Protein AF-A0A3M1YJU6-F1 (afdb_monomer_lite)

Secondary structure (DSSP, 8-state):
-HHHHHHHHHHHHHHHHHHS--SHHHHHHTT------S-GGGGS-SSHHHHHTTS--TTSPP-TTHHHH-GGGGGG--S---

Structure (mmCIF, N/CA/C/O backbone):
data_AF-A0A3M1YJU6-F1
#
_entry.id   AF-A0A3M1YJU6-F1
#
loop_
_atom_site.group_PDB
_atom_site.id
_atom_site.type_symbol
_atom_site.label_atom_id
_atom_site.label_alt_id
_atom_site.label_comp_id
_atom_site.label_asym_id
_atom_site.label_entity_id
_atom_site.label_seq_id
_atom_site.pdbx_PDB_ins_code
_atom_site.Cartn_x
_atom_site.Cartn_y
_atom_site.Cartn_z
_atom_site.occupancy
_atom_site.B_iso_or_equiv
_atom_site.auth_seq_id
_atom_site.auth_comp_id
_atom_site.auth_asym_id
_atom_site.auth_atom_id
_atom_site.pdbx_PDB_model_num
ATOM 1 N N . MET A 1 1 ? 32.883 -6.341 -62.086 1.00 61.75 1 MET A N 1
ATOM 2 C CA . MET A 1 1 ? 31.438 -6.444 -61.768 1.00 61.75 1 MET A CA 1
ATOM 3 C C . MET A 1 1 ? 31.156 -7.302 -60.531 1.00 61.75 1 MET A C 1
ATOM 5 O O . MET A 1 1 ? 30.578 -6.777 -59.594 1.00 61.75 1 MET A O 1
ATOM 9 N N . LYS A 1 2 ? 31.634 -8.556 -60.443 1.00 65.06 2 LYS A N 1
ATOM 10 C CA . LYS A 1 2 ? 31.386 -9.454 -59.285 1.00 65.06 2 LYS A CA 1
ATOM 11 C C . LYS A 1 2 ? 31.794 -8.880 -57.910 1.00 65.06 2 LYS A C 1
ATOM 13 O O . LYS A 1 2 ? 31.080 -9.060 -56.936 1.00 65.06 2 LYS A O 1
ATOM 18 N N . LYS A 1 3 ? 32.905 -8.135 -57.844 1.00 68.75 3 LYS A N 1
ATOM 19 C CA . LYS A 1 3 ? 33.411 -7.513 -56.601 1.00 68.75 3 LYS A CA 1
ATOM 20 C C . LYS A 1 3 ? 32.544 -6.348 -56.092 1.00 68.75 3 LYS A C 1
ATOM 22 O O . LYS A 1 3 ? 32.464 -6.136 -54.892 1.00 68.75 3 LYS A O 1
ATOM 27 N N . ILE A 1 4 ? 31.882 -5.627 -57.002 1.00 83.44 4 ILE A N 1
ATOM 28 C CA . ILE A 1 4 ? 31.010 -4.487 -56.669 1.00 83.44 4 ILE A CA 1
ATOM 29 C C . ILE A 1 4 ? 29.676 -5.001 -56.115 1.00 83.44 4 ILE A C 1
ATOM 31 O O . ILE A 1 4 ? 29.202 -4.501 -55.104 1.00 83.44 4 ILE A O 1
ATOM 35 N N . VAL A 1 5 ? 29.133 -6.065 -56.719 1.00 84.62 5 VAL A N 1
ATOM 36 C CA . VAL A 1 5 ? 27.908 -6.735 -56.250 1.00 84.62 5 VAL A CA 1
ATOM 37 C C . VAL A 1 5 ? 28.097 -7.339 -54.854 1.00 84.62 5 VAL A C 1
ATOM 39 O O . VAL A 1 5 ? 27.206 -7.256 -54.014 1.00 84.62 5 VAL A O 1
ATOM 42 N N . LEU A 1 6 ? 29.275 -7.906 -54.574 1.00 81.12 6 LEU A N 1
ATOM 43 C CA . LEU A 1 6 ? 29.573 -8.473 -53.258 1.00 81.12 6 LEU A CA 1
ATOM 44 C C . LEU A 1 6 ? 29.695 -7.387 -52.174 1.00 81.12 6 LEU A C 1
ATOM 46 O O . LEU A 1 6 ? 29.210 -7.573 -51.062 1.00 81.12 6 LEU A O 1
ATOM 50 N N . ALA A 1 7 ? 30.279 -6.232 -52.513 1.00 83.38 7 ALA A N 1
ATOM 51 C CA . ALA A 1 7 ? 30.382 -5.093 -51.603 1.00 83.38 7 ALA A CA 1
ATOM 52 C C . ALA A 1 7 ? 29.011 -4.462 -51.297 1.00 83.38 7 ALA A C 1
ATOM 54 O O . ALA A 1 7 ? 28.738 -4.135 -50.144 1.00 83.38 7 ALA A O 1
ATOM 55 N N . SER A 1 8 ? 28.121 -4.350 -52.292 1.00 80.88 8 SER A N 1
ATOM 56 C CA . SER A 1 8 ? 26.763 -3.832 -52.068 1.00 80.88 8 SER A CA 1
ATOM 57 C C . SER A 1 8 ? 25.905 -4.777 -51.225 1.00 80.88 8 SER A C 1
ATOM 59 O O . SER A 1 8 ? 25.123 -4.311 -50.402 1.00 80.88 8 SER A O 1
ATOM 61 N N . LEU A 1 9 ? 26.073 -6.097 -51.380 1.00 82.06 9 LEU A N 1
ATOM 62 C CA . LEU A 1 9 ? 25.398 -7.090 -50.535 1.00 82.06 9 LEU A CA 1
ATOM 63 C C . LEU A 1 9 ? 25.870 -7.016 -49.080 1.00 82.06 9 LEU A C 1
ATOM 65 O O . LEU A 1 9 ? 25.052 -7.060 -48.167 1.00 82.06 9 LEU A O 1
ATOM 69 N N . PHE A 1 10 ? 27.176 -6.847 -48.862 1.00 80.94 10 PHE A N 1
ATOM 70 C CA . PHE A 1 10 ? 27.730 -6.707 -47.517 1.00 80.94 10 PHE A CA 1
ATOM 71 C C . PHE A 1 10 ? 27.222 -5.437 -46.820 1.00 80.94 10 PHE A C 1
ATOM 73 O O . PHE A 1 10 ? 26.826 -5.480 -45.657 1.00 80.94 10 PHE A O 1
ATOM 80 N N . PHE A 1 11 ? 27.150 -4.322 -47.554 1.00 80.38 11 PHE A N 1
ATOM 81 C CA . PHE A 1 11 ? 26.591 -3.072 -47.042 1.00 80.38 11 PHE A CA 1
ATOM 82 C C . PHE A 1 11 ? 25.096 -3.224 -46.713 1.00 80.38 11 PHE A C 1
ATOM 84 O O . PHE A 1 11 ? 24.671 -2.844 -45.628 1.00 80.38 11 PHE A O 1
ATOM 91 N N . ALA A 1 12 ? 24.306 -3.881 -47.570 1.00 81.38 12 ALA A N 1
ATOM 92 C CA . ALA A 1 12 ? 22.889 -4.147 -47.304 1.00 81.38 12 ALA A CA 1
ATOM 93 C C . ALA A 1 12 ? 22.659 -5.007 -46.044 1.00 81.38 12 ALA A C 1
ATOM 95 O O . ALA A 1 12 ? 21.749 -4.724 -45.265 1.00 81.38 12 ALA A O 1
ATOM 96 N N . CYS A 1 13 ? 23.507 -6.010 -45.789 1.00 74.38 13 CYS A N 1
ATOM 97 C CA . CYS A 1 13 ? 23.417 -6.835 -44.580 1.00 74.38 13 CYS A CA 1
ATOM 98 C C . CYS A 1 13 ? 23.669 -6.038 -43.290 1.00 74.38 13 CYS A C 1
ATOM 100 O O . CYS A 1 13 ? 23.005 -6.297 -42.286 1.00 74.38 13 CYS A O 1
ATOM 102 N N . ILE A 1 14 ? 24.581 -5.060 -43.304 1.00 76.75 14 ILE A N 1
ATOM 103 C CA . ILE A 1 14 ? 24.863 -4.205 -42.137 1.00 76.75 14 ILE A CA 1
ATOM 104 C C . ILE A 1 14 ? 23.670 -3.285 -41.836 1.00 76.75 14 ILE A C 1
ATOM 106 O O . ILE A 1 14 ? 23.280 -3.144 -40.678 1.00 76.75 14 ILE A O 1
ATOM 110 N N . TYR A 1 15 ? 23.035 -2.723 -42.870 1.00 72.12 15 TYR A N 1
ATOM 111 C CA . TYR A 1 15 ? 21.826 -1.903 -42.709 1.00 72.12 15 TYR A CA 1
ATOM 112 C C . TYR A 1 15 ? 20.651 -2.715 -42.151 1.00 72.12 15 TYR A C 1
ATOM 114 O O . TYR A 1 15 ? 19.888 -2.204 -41.335 1.00 72.12 15 TYR A O 1
ATOM 122 N N . PHE A 1 16 ? 20.531 -3.990 -42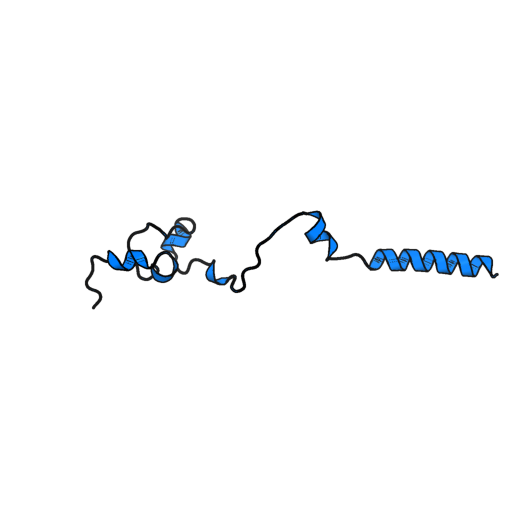.534 1.00 66.31 16 PHE A N 1
ATOM 123 C CA . PHE A 1 16 ? 19.476 -4.873 -42.033 1.00 66.31 16 PHE A CA 1
ATOM 124 C C . PHE A 1 16 ? 19.662 -5.245 -40.549 1.00 66.31 16 PHE A C 1
ATOM 126 O O . PHE A 1 16 ? 18.685 -5.305 -39.805 1.00 66.31 16 PHE A O 1
ATOM 133 N N . HIS A 1 17 ? 20.907 -5.422 -40.083 1.00 63.12 17 HIS A N 1
ATOM 134 C CA . HIS A 1 17 ? 21.198 -5.680 -38.663 1.00 63.12 17 HIS A CA 1
ATOM 135 C C . HIS A 1 17 ? 20.889 -4.472 -37.764 1.00 63.12 17 HIS A C 1
ATOM 137 O O . HIS A 1 17 ? 20.420 -4.658 -36.643 1.00 63.12 17 HIS A O 1
ATOM 143 N N . GLY A 1 18 ? 21.090 -3.241 -38.250 1.00 62.09 18 GLY A N 1
ATOM 144 C CA . GLY A 1 18 ? 20.826 -2.020 -37.476 1.00 62.09 18 GLY A CA 1
ATOM 145 C C . GLY A 1 18 ? 19.344 -1.749 -37.176 1.00 62.09 18 GLY A C 1
ATOM 146 O O . GLY A 1 18 ? 19.038 -1.085 -36.191 1.00 62.09 18 GLY A O 1
ATOM 147 N N . VAL A 1 19 ? 18.416 -2.277 -37.986 1.00 65.81 19 VAL A N 1
ATOM 148 C CA . VAL A 1 19 ? 16.960 -2.078 -37.807 1.00 65.81 19 VAL A CA 1
ATOM 149 C C . VAL A 1 19 ? 16.346 -3.102 -36.838 1.00 65.81 19 VAL A C 1
ATOM 151 O O . VAL A 1 19 ? 15.282 -2.860 -36.277 1.00 65.81 19 VAL A O 1
ATOM 154 N N . SER A 1 20 ? 17.010 -4.239 -36.596 1.00 58.31 20 SER A N 1
ATOM 155 C CA . SER A 1 20 ? 16.411 -5.377 -35.881 1.00 58.31 20 SER A CA 1
ATOM 156 C C . SER A 1 20 ? 16.509 -5.318 -34.347 1.00 58.31 20 SER A C 1
ATOM 158 O O . SER A 1 20 ? 15.941 -6.180 -33.676 1.00 58.31 20 SER A O 1
ATOM 160 N N . GLN A 1 21 ? 17.202 -4.333 -33.765 1.00 64.12 21 GLN A N 1
ATOM 161 C CA . GLN A 1 21 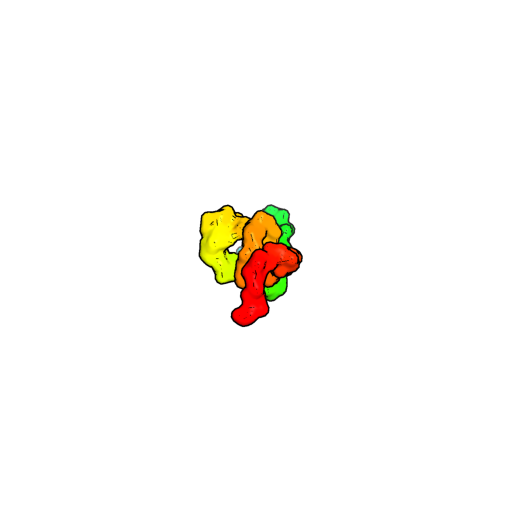? 17.332 -4.188 -32.310 1.00 64.12 21 GLN A CA 1
ATOM 162 C C . GLN A 1 21 ? 16.520 -2.998 -31.807 1.00 64.12 21 GLN A C 1
ATOM 164 O O . GLN A 1 21 ? 17.026 -1.887 -31.654 1.00 64.12 21 GLN A O 1
ATOM 169 N N . THR A 1 22 ? 15.240 -3.198 -31.505 1.00 56.72 22 THR A N 1
ATOM 170 C CA . THR A 1 22 ? 14.511 -2.203 -30.713 1.00 56.72 22 THR A CA 1
ATOM 171 C C . THR A 1 22 ? 13.479 -2.879 -29.815 1.00 56.72 22 THR A C 1
ATOM 173 O O . THR A 1 22 ? 12.754 -3.768 -30.243 1.00 56.72 22 THR A O 1
ATOM 176 N N . LEU A 1 23 ? 13.442 -2.428 -28.556 1.00 56.72 23 LEU A N 1
ATOM 177 C CA . LEU A 1 23 ? 12.525 -2.762 -27.450 1.00 56.72 23 LEU A CA 1
ATOM 178 C C . LEU A 1 23 ? 12.949 -3.873 -26.469 1.00 56.72 23 LEU A C 1
ATOM 180 O O . LEU A 1 23 ? 12.948 -3.595 -25.273 1.00 56.72 23 LEU A O 1
ATOM 184 N N . SER A 1 24 ? 13.371 -5.069 -26.896 1.00 58.16 24 SER A N 1
ATOM 185 C CA . SER A 1 24 ? 13.612 -6.182 -25.944 1.00 58.16 24 SER A CA 1
ATOM 186 C C . SER A 1 24 ? 14.862 -6.009 -25.055 1.00 58.16 24 SER A C 1
ATOM 188 O O . SER A 1 24 ? 14.803 -6.220 -23.844 1.00 58.16 24 SER A O 1
ATOM 190 N N . GLU A 1 25 ? 15.982 -5.521 -25.597 1.00 58.81 25 GLU A N 1
ATOM 191 C CA . GLU A 1 25 ? 17.225 -5.354 -24.820 1.00 58.81 25 GLU A CA 1
ATOM 192 C C . GLU A 1 25 ? 17.155 -4.235 -23.770 1.00 58.81 25 GLU A C 1
ATOM 194 O O . GLU A 1 25 ? 17.907 -4.248 -22.795 1.00 58.81 25 GLU A O 1
ATOM 199 N N . LYS A 1 26 ? 16.262 -3.250 -23.933 1.00 59.25 26 LYS A N 1
ATOM 200 C CA . LYS A 1 26 ? 16.257 -2.063 -23.068 1.00 59.25 26 LYS A CA 1
ATOM 201 C C . LYS A 1 26 ? 15.842 -2.399 -21.634 1.00 59.25 26 LYS A C 1
ATOM 203 O O . LYS A 1 26 ? 16.414 -1.834 -20.716 1.00 59.25 26 LYS A O 1
ATOM 208 N N . PHE A 1 27 ? 14.918 -3.340 -21.435 1.00 59.41 27 PHE A N 1
ATOM 209 C CA . PHE A 1 27 ? 14.521 -3.803 -20.097 1.00 59.41 27 PHE A CA 1
ATOM 210 C C . PHE A 1 27 ? 15.625 -4.629 -19.422 1.00 59.41 27 PHE A C 1
ATOM 212 O O . PHE A 1 27 ? 15.905 -4.448 -18.238 1.00 59.41 27 PHE A O 1
ATOM 219 N N . GLN A 1 28 ? 16.310 -5.480 -20.191 1.00 59.03 28 GLN A N 1
ATOM 220 C CA . GLN A 1 28 ? 17.337 -6.381 -19.666 1.00 59.03 28 GLN A CA 1
ATOM 221 C C . GLN A 1 28 ? 18.649 -5.655 -19.323 1.00 59.03 28 GLN A C 1
ATOM 223 O O . GLN A 1 28 ? 19.328 -6.024 -18.369 1.00 59.03 28 GLN A O 1
ATOM 228 N N . ARG A 1 29 ? 18.985 -4.567 -20.032 1.00 61.12 29 ARG A N 1
ATOM 229 C CA . ARG A 1 29 ? 20.175 -3.742 -19.749 1.00 61.12 29 ARG A CA 1
ATOM 230 C C . ARG A 1 29 ? 20.071 -2.894 -18.474 1.00 61.12 29 ARG A C 1
ATOM 232 O O . ARG A 1 29 ? 21.106 -2.465 -17.976 1.00 61.12 29 ARG A O 1
ATOM 239 N N . ILE A 1 30 ? 18.863 -2.645 -17.956 1.00 68.12 30 ILE A N 1
ATOM 240 C CA . ILE A 1 30 ? 18.634 -1.836 -16.738 1.00 68.12 30 ILE A CA 1
ATOM 241 C C . ILE A 1 30 ? 18.588 -2.735 -15.482 1.00 68.12 30 ILE A C 1
ATOM 243 O O . ILE A 1 30 ? 18.546 -2.232 -14.365 1.00 68.12 30 ILE A O 1
ATOM 247 N N . GLY A 1 31 ? 18.630 -4.068 -15.635 1.00 73.75 31 GLY A N 1
ATOM 248 C CA . GLY A 1 31 ? 18.655 -4.999 -14.499 1.00 73.75 31 GLY A CA 1
ATOM 249 C C . GLY A 1 31 ? 17.425 -4.898 -13.589 1.00 73.75 31 GLY A C 1
ATOM 250 O O . GLY A 1 31 ? 17.517 -5.168 -12.394 1.00 73.75 31 GLY A O 1
ATOM 251 N N . LEU A 1 32 ? 16.278 -4.471 -14.126 1.00 73.00 32 LEU A N 1
ATOM 252 C CA . LEU A 1 32 ? 15.056 -4.289 -13.346 1.00 73.00 32 LEU A CA 1
ATOM 253 C C . LEU A 1 32 ? 14.341 -5.632 -13.180 1.00 73.00 32 LEU A C 1
ATOM 255 O O . LEU A 1 32 ? 13.680 -6.109 -14.100 1.00 73.00 32 LEU A O 1
ATOM 259 N N . ASN A 1 33 ? 14.445 -6.228 -11.992 1.00 79.06 33 ASN A N 1
ATOM 260 C CA . ASN A 1 33 ? 13.638 -7.383 -11.600 1.00 79.06 33 ASN A CA 1
ATOM 261 C C . ASN A 1 33 ? 12.281 -6.908 -11.056 1.00 79.06 33 ASN A C 1
ATOM 263 O O . ASN A 1 33 ? 12.057 -6.862 -9.847 1.00 79.06 33 ASN A O 1
ATOM 267 N N . THR A 1 34 ? 11.409 -6.450 -11.955 1.00 81.81 34 THR A N 1
ATOM 268 C CA . THR A 1 34 ? 10.060 -6.021 -11.575 1.00 81.81 34 THR A CA 1
ATOM 269 C C . THR A 1 34 ? 9.138 -7.229 -11.420 1.00 81.81 34 THR A C 1
ATOM 271 O O . THR A 1 34 ? 9.126 -8.131 -12.258 1.00 81.81 34 THR A O 1
ATOM 274 N N . ILE A 1 35 ? 8.360 -7.248 -10.339 1.00 81.88 35 ILE A N 1
ATOM 275 C CA . ILE A 1 35 ? 7.359 -8.285 -10.103 1.00 81.88 35 ILE A CA 1
ATOM 276 C C . ILE A 1 35 ? 6.100 -7.930 -10.892 1.00 81.88 35 ILE A C 1
ATOM 278 O O . ILE A 1 35 ? 5.491 -6.884 -10.672 1.0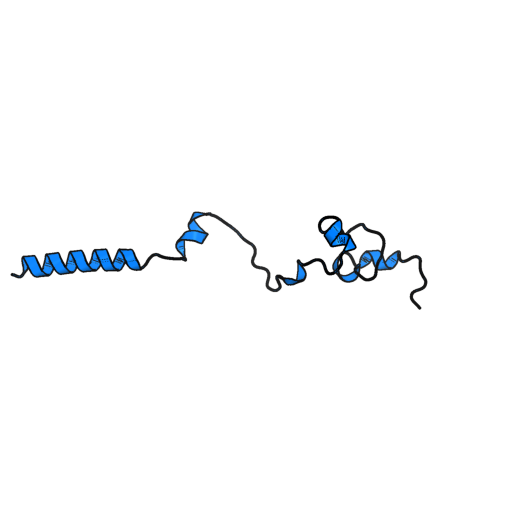0 81.88 35 ILE A O 1
ATOM 282 N N . THR A 1 36 ? 5.695 -8.813 -11.801 1.00 86.69 36 THR A N 1
ATOM 283 C CA . THR A 1 36 ? 4.434 -8.682 -12.532 1.00 86.69 36 THR A CA 1
ATOM 284 C C . THR A 1 36 ? 3.302 -9.271 -11.697 1.00 86.69 36 THR A C 1
ATOM 286 O O . THR A 1 36 ? 3.272 -10.464 -11.403 1.00 86.69 36 THR A O 1
ATOM 289 N N . THR A 1 37 ? 2.363 -8.428 -11.276 1.00 88.19 37 THR A N 1
ATOM 290 C CA . THR A 1 37 ? 1.149 -8.880 -10.594 1.00 88.19 37 THR A CA 1
ATOM 291 C C . THR A 1 37 ? 0.066 -9.167 -11.629 1.00 88.19 37 THR A C 1
ATOM 293 O O . THR A 1 37 ? -0.103 -8.423 -12.594 1.00 88.19 37 THR A O 1
ATOM 296 N N . ALA A 1 38 ? -0.692 -10.250 -11.442 1.00 91.00 38 ALA A N 1
ATOM 297 C CA . ALA A 1 38 ? -1.788 -10.593 -12.352 1.00 91.00 38 ALA A CA 1
ATOM 298 C C . ALA A 1 38 ? -2.930 -9.559 -12.316 1.00 91.00 38 ALA A C 1
ATOM 300 O O . ALA A 1 38 ? -3.692 -9.442 -13.273 1.00 91.00 38 ALA A O 1
ATOM 301 N N . VAL A 1 39 ? -3.049 -8.811 -11.213 1.00 91.56 39 VAL A N 1
ATOM 302 C CA . VAL A 1 39 ? -4.167 -7.899 -10.951 1.00 91.56 39 VAL A CA 1
ATOM 303 C C . VAL A 1 39 ? -3.656 -6.558 -10.392 1.00 91.56 39 VAL A C 1
ATOM 305 O O . VAL A 1 39 ? -3.709 -6.334 -9.183 1.00 91.56 39 VAL A O 1
ATOM 308 N N . PRO A 1 40 ? -3.156 -5.639 -11.243 1.00 89.31 40 PRO A N 1
ATOM 309 C CA . PRO A 1 40 ? -2.539 -4.390 -10.780 1.00 89.31 40 PRO A CA 1
ATOM 310 C C . PRO A 1 40 ? -3.499 -3.436 -10.060 1.00 89.31 40 PRO A C 1
ATOM 312 O O . PRO A 1 40 ? -3.068 -2.649 -9.224 1.00 89.31 40 PRO A O 1
ATOM 315 N N . PHE A 1 41 ? -4.802 -3.509 -10.347 1.00 90.69 41 PHE A N 1
ATOM 316 C CA . PHE A 1 41 ? -5.788 -2.610 -9.741 1.00 90.69 41 PHE A CA 1
ATOM 317 C C . PHE A 1 41 ? -6.054 -2.899 -8.257 1.00 90.69 41 PHE A C 1
ATOM 319 O O . PHE A 1 41 ? -6.543 -2.017 -7.564 1.00 90.69 41 PHE A O 1
ATOM 326 N N . MET A 1 42 ? -5.710 -4.090 -7.743 1.00 90.94 42 MET A N 1
ATOM 327 C CA . MET A 1 42 ? -5.825 -4.373 -6.303 1.00 90.94 42 MET A CA 1
ATOM 328 C C . MET A 1 42 ? -4.838 -3.564 -5.456 1.00 90.94 42 MET A C 1
ATOM 330 O O . MET A 1 42 ? -4.967 -3.552 -4.241 1.00 90.94 42 MET A O 1
ATOM 334 N N . LEU A 1 43 ? -3.852 -2.913 -6.077 1.00 91.00 43 LEU A N 1
ATOM 335 C CA . LEU A 1 43 ? -2.918 -2.022 -5.388 1.00 91.00 43 LEU A CA 1
ATOM 336 C C . LEU A 1 43 ? -3.477 -0.603 -5.213 1.00 91.00 43 LEU A C 1
ATOM 338 O O . LEU A 1 43 ? -2.832 0.226 -4.585 1.00 91.00 43 LEU A O 1
ATOM 342 N N . ILE A 1 44 ? -4.635 -0.298 -5.802 1.00 92.38 44 ILE A N 1
ATOM 343 C CA . ILE A 1 44 ? -5.265 1.016 -5.696 1.00 92.38 44 ILE A CA 1
ATOM 344 C C . ILE A 1 44 ? -6.094 1.046 -4.414 1.00 92.38 44 ILE A C 1
ATOM 346 O O . ILE A 1 44 ? -6.990 0.215 -4.246 1.00 92.38 44 ILE A O 1
ATOM 350 N N . ALA A 1 45 ? -5.826 2.025 -3.547 1.00 93.12 45 ALA A N 1
ATOM 351 C CA . ALA A 1 45 ? -6.608 2.235 -2.337 1.00 93.12 45 ALA A CA 1
ATOM 352 C C . ALA A 1 45 ? -8.105 2.397 -2.670 1.00 93.12 45 ALA A C 1
ATOM 354 O O . ALA A 1 45 ? -8.465 3.244 -3.496 1.00 93.12 45 ALA A O 1
ATOM 355 N N . PRO A 1 46 ? -8.995 1.624 -2.028 1.00 92.12 46 PRO A N 1
ATOM 356 C CA . PRO A 1 46 ? -10.431 1.694 -2.276 1.00 92.12 46 PRO A CA 1
ATOM 357 C C . PRO A 1 46 ? -11.087 2.886 -1.568 1.00 92.12 46 PRO A C 1
ATOM 359 O O . PRO A 1 46 ? -12.272 3.138 -1.774 1.00 92.12 46 PRO A O 1
ATOM 362 N N . ASP A 1 47 ? -10.351 3.601 -0.712 1.00 92.12 47 ASP A N 1
ATOM 363 C CA . ASP A 1 47 ? -10.886 4.636 0.159 1.00 92.12 47 ASP A CA 1
ATOM 364 C C . ASP A 1 47 ? -10.000 5.881 0.246 1.00 92.12 47 ASP A C 1
ATOM 366 O O . ASP A 1 47 ? -8.773 5.832 0.164 1.00 92.12 47 ASP A O 1
ATOM 370 N N . SER A 1 48 ? -10.642 7.030 0.468 1.00 92.44 48 SER A N 1
ATOM 371 C CA . SER A 1 48 ? -9.947 8.316 0.575 1.00 92.44 48 SER A CA 1
ATOM 372 C C . SER A 1 48 ? -9.162 8.478 1.878 1.00 92.44 48 SER A C 1
ATOM 374 O O . SER A 1 48 ? -8.250 9.299 1.925 1.00 92.44 48 SER A O 1
ATOM 376 N N . ARG A 1 49 ? -9.504 7.736 2.942 1.00 90.94 49 ARG A N 1
ATOM 377 C CA . ARG A 1 49 ? -8.896 7.901 4.269 1.00 90.94 49 ARG A CA 1
ATOM 378 C C . ARG A 1 49 ? -7.499 7.290 4.305 1.00 90.94 49 ARG A C 1
ATOM 380 O O . ARG A 1 49 ? -6.541 8.011 4.566 1.00 90.94 49 ARG A O 1
ATOM 387 N N . ALA A 1 50 ? -7.372 6.000 4.002 1.00 92.81 50 ALA A N 1
ATOM 388 C CA . ALA A 1 50 ? -6.075 5.332 3.944 1.00 92.81 50 ALA A CA 1
ATOM 389 C C . ALA A 1 50 ? -5.215 5.875 2.796 1.00 92.81 50 ALA A C 1
ATOM 391 O O . ALA A 1 50 ? -4.033 6.143 3.006 1.00 92.81 50 ALA A O 1
ATOM 392 N N . GLY A 1 51 ? -5.816 6.143 1.629 1.00 92.94 51 GLY A N 1
ATOM 393 C CA . GLY A 1 51 ? -5.123 6.771 0.501 1.00 92.94 51 GLY A CA 1
ATOM 394 C C . GLY A 1 51 ? -4.588 8.170 0.834 1.00 92.94 51 GLY A C 1
ATOM 395 O O . GLY A 1 51 ? -3.434 8.480 0.549 1.00 92.94 51 GLY A O 1
ATOM 396 N N . GLY A 1 52 ? -5.374 9.002 1.530 1.00 93.69 52 GLY A N 1
ATOM 397 C CA . GLY A 1 52 ? -4.940 10.325 1.998 1.00 93.69 52 GLY A CA 1
ATOM 398 C C . GLY A 1 52 ? -3.828 10.280 3.052 1.00 93.69 52 GLY A C 1
ATOM 399 O O . GLY A 1 52 ? -3.064 11.234 3.183 1.00 93.69 52 GLY A O 1
ATOM 400 N N . MET A 1 53 ? -3.702 9.162 3.770 1.00 92.69 53 MET A N 1
ATOM 401 C CA . MET A 1 53 ? -2.619 8.899 4.722 1.00 92.69 53 MET A CA 1
ATOM 402 C C . MET A 1 53 ? -1.381 8.257 4.073 1.00 92.69 53 MET A C 1
ATOM 404 O O . MET A 1 53 ? -0.423 7.953 4.781 1.00 92.69 53 MET A O 1
ATOM 408 N N . GLY A 1 54 ? -1.377 8.070 2.748 1.00 92.88 54 GLY A N 1
ATOM 409 C CA . GLY A 1 54 ? -0.287 7.419 2.021 1.00 92.88 54 GLY A CA 1
ATOM 410 C C . GLY A 1 54 ? -0.375 5.895 2.062 1.00 92.88 54 GLY A C 1
ATOM 411 O O . GLY A 1 54 ? 0.604 5.236 2.399 1.00 92.88 54 GLY A O 1
ATOM 412 N N . ASP A 1 55 ? -1.551 5.350 1.744 1.00 91.81 55 ASP A N 1
ATOM 413 C CA . ASP A 1 55 ? -1.839 3.910 1.690 1.00 91.81 55 ASP A CA 1
ATOM 414 C C . ASP A 1 55 ? -1.619 3.187 3.031 1.00 91.81 55 ASP A C 1
ATOM 416 O O . ASP A 1 55 ? -1.144 2.052 3.115 1.00 91.81 55 ASP A O 1
ATOM 420 N N . VAL A 1 56 ? -2.001 3.861 4.119 1.00 88.94 56 VAL A N 1
ATOM 421 C CA . VAL A 1 56 ? -1.910 3.336 5.484 1.00 88.94 56 VAL A CA 1
ATOM 422 C C . VAL A 1 56 ? -3.275 2.814 5.926 1.00 88.94 56 VAL A C 1
ATOM 424 O O . VAL A 1 56 ? -4.163 3.589 6.274 1.00 88.94 56 VAL A O 1
ATOM 427 N N . GLY A 1 57 ? -3.442 1.487 5.965 1.00 89.31 57 GLY A N 1
ATOM 428 C CA . GLY A 1 57 ? -4.693 0.864 6.429 1.00 89.31 57 GLY A CA 1
ATOM 429 C C . GLY A 1 57 ? -4.552 -0.377 7.316 1.00 89.31 57 GLY A C 1
ATOM 430 O O . GLY A 1 57 ? -5.550 -0.850 7.864 1.00 89.31 57 GLY A O 1
ATOM 431 N N . ALA A 1 58 ? -3.335 -0.897 7.507 1.00 91.88 58 ALA A N 1
ATOM 432 C CA . ALA A 1 58 ? -3.106 -2.150 8.234 1.00 91.88 58 ALA A CA 1
ATOM 433 C C . ALA A 1 58 ? -3.421 -2.063 9.741 1.00 91.88 58 ALA A C 1
ATOM 435 O O . ALA A 1 58 ? -3.934 -3.022 10.318 1.00 91.88 58 ALA A O 1
ATOM 436 N N . ALA A 1 59 ? -3.135 -0.915 10.363 1.00 92.88 59 ALA A N 1
ATOM 437 C CA . ALA A 1 59 ? -3.263 -0.676 11.806 1.00 92.88 59 ALA A CA 1
ATOM 438 C C . ALA A 1 59 ? -4.123 0.562 12.132 1.00 92.88 59 ALA A C 1
ATOM 440 O O . ALA A 1 59 ? -3.920 1.226 13.145 1.00 92.88 59 ALA A O 1
ATOM 441 N N . THR A 1 60 ? -5.055 0.910 11.243 1.00 90.81 60 THR A N 1
ATOM 442 C CA . THR A 1 60 ? -6.058 1.954 11.494 1.00 90.81 60 THR A CA 1
ATOM 443 C C . THR A 1 60 ? -7.231 1.398 12.299 1.00 90.81 60 THR A C 1
ATOM 445 O O . THR A 1 60 ? -7.353 0.184 12.463 1.00 90.81 60 THR A O 1
ATOM 448 N N . SER A 1 61 ? -8.110 2.268 12.800 1.00 91.25 61 SER A N 1
ATOM 449 C CA . SER A 1 61 ? -9.369 1.821 13.401 1.00 91.25 61 SER A CA 1
ATOM 450 C C . SER A 1 61 ? -10.216 1.032 12.389 1.00 91.25 61 SER A C 1
ATOM 452 O O . SER A 1 61 ? -10.116 1.279 11.174 1.00 91.25 61 SER A O 1
ATOM 454 N N . PRO A 1 62 ? -11.026 0.067 12.859 1.00 91.25 62 PRO A N 1
ATOM 455 C CA . PRO A 1 62 ? -11.896 -0.702 11.984 1.00 91.25 62 PRO A CA 1
ATOM 456 C C . PRO A 1 62 ? -12.872 0.197 11.223 1.00 91.25 62 PRO A C 1
ATOM 458 O O . PRO A 1 62 ? -13.359 1.205 11.727 1.00 91.25 62 PRO A O 1
ATOM 461 N N . ASP A 1 63 ? -13.108 -0.161 9.968 1.00 88.50 63 ASP A N 1
ATOM 462 C CA . ASP A 1 63 ? -13.970 0.537 9.017 1.00 88.50 63 ASP A CA 1
ATOM 463 C C . ASP A 1 63 ? -14.459 -0.436 7.932 1.00 88.50 63 ASP A C 1
ATOM 465 O O . ASP A 1 63 ? -13.952 -1.551 7.804 1.00 88.50 63 ASP A O 1
ATOM 469 N N . GLY A 1 64 ? -15.411 -0.014 7.094 1.00 89.31 64 GLY A N 1
ATOM 470 C CA . GLY A 1 64 ? -15.908 -0.852 5.992 1.00 89.31 64 GLY A CA 1
ATOM 471 C C . GLY A 1 64 ? -14.820 -1.277 4.993 1.00 89.31 64 GLY A C 1
ATOM 472 O O . GLY A 1 64 ? -14.890 -2.355 4.409 1.00 89.31 64 GLY A O 1
ATOM 473 N N . ASN A 1 65 ? -13.760 -0.475 4.852 1.00 92.00 65 ASN A N 1
ATOM 474 C CA . ASN A 1 65 ? -12.634 -0.754 3.954 1.00 92.00 65 ASN A CA 1
ATOM 475 C C . ASN A 1 65 ? -11.592 -1.698 4.570 1.00 92.00 65 ASN A C 1
ATOM 477 O O . ASN A 1 65 ? -10.601 -2.050 3.926 1.00 92.00 65 ASN A O 1
ATOM 481 N N . SER A 1 66 ? -11.819 -2.164 5.801 1.00 92.62 66 SER A N 1
ATOM 482 C CA . SER A 1 66 ? -10.927 -3.088 6.495 1.00 92.62 66 SER A CA 1
ATOM 483 C C . SER A 1 66 ? -10.776 -4.411 5.751 1.00 92.62 66 SER A C 1
ATOM 485 O O . SER A 1 66 ? -9.720 -5.020 5.848 1.00 92.62 66 SER A O 1
ATOM 487 N N . ILE A 1 67 ? -11.751 -4.817 4.931 1.00 93.44 67 ILE A N 1
ATOM 488 C CA . ILE A 1 67 ? -11.639 -6.014 4.080 1.00 93.44 67 ILE A CA 1
ATOM 489 C C . ILE A 1 67 ? -10.464 -5.905 3.097 1.00 93.44 67 ILE A C 1
ATOM 491 O O . ILE A 1 67 ? -9.769 -6.891 2.869 1.00 93.44 67 ILE A O 1
ATOM 495 N N . HIS A 1 68 ? -10.221 -4.719 2.533 1.00 93.94 68 HIS A N 1
ATOM 496 C CA . HIS A 1 68 ? -9.114 -4.500 1.603 1.00 93.94 68 HIS A CA 1
ATOM 497 C C . HIS A 1 68 ? -7.767 -4.375 2.329 1.00 93.94 68 HIS A C 1
ATOM 499 O O . HIS A 1 68 ? -6.763 -4.898 1.860 1.00 93.94 68 HIS A O 1
ATOM 505 N N . TRP A 1 69 ? -7.745 -3.700 3.484 1.00 94.00 69 TRP A N 1
ATOM 506 C CA . TRP A 1 69 ? -6.502 -3.372 4.187 1.00 94.00 69 TRP A CA 1
ATOM 507 C C . TRP A 1 69 ? -6.035 -4.422 5.199 1.00 94.00 69 TRP A C 1
ATOM 509 O O . TRP A 1 69 ? -4.870 -4.810 5.206 1.00 94.00 69 TRP A O 1
ATOM 519 N N . ASN A 1 70 ? -6.920 -4.822 6.112 1.00 94.56 70 ASN A N 1
ATOM 520 C CA . ASN A 1 70 ? -6.666 -5.816 7.149 1.00 94.56 70 ASN A CA 1
ATOM 521 C C . ASN A 1 70 ? -8.011 -6.309 7.725 1.00 94.56 70 ASN A C 1
ATOM 523 O O . ASN A 1 70 ? -8.572 -5.656 8.615 1.00 94.56 70 ASN A O 1
ATOM 527 N N . PRO A 1 71 ? -8.516 -7.470 7.270 1.00 94.06 71 PRO A N 1
ATOM 528 C CA . PRO A 1 71 ? -9.788 -8.019 7.733 1.00 94.06 71 PRO A CA 1
ATOM 529 C C . PRO A 1 71 ? -9.827 -8.316 9.234 1.00 94.06 71 PRO A C 1
ATOM 531 O O . PRO A 1 71 ? -10.903 -8.309 9.823 1.00 94.06 71 PRO A O 1
ATOM 534 N N . SER A 1 72 ? -8.675 -8.539 9.882 1.00 93.81 72 SER A N 1
ATOM 535 C CA . SER A 1 72 ? -8.637 -8.833 11.323 1.00 93.81 72 SER A CA 1
ATOM 536 C C . SER A 1 72 ? -9.106 -7.657 12.185 1.00 93.81 72 SER A C 1
ATOM 538 O O . SER A 1 72 ? -9.582 -7.876 13.295 1.00 93.81 72 SER A O 1
ATOM 540 N N . LYS A 1 73 ? -9.070 -6.423 11.655 1.00 93.25 73 LYS A N 1
ATOM 541 C CA . LYS A 1 73 ? -9.628 -5.238 12.322 1.00 93.25 73 LYS A CA 1
ATOM 542 C C . LYS A 1 73 ? -11.123 -5.379 12.602 1.00 93.25 73 LYS A C 1
ATOM 544 O O . LYS A 1 73 ? -11.589 -4.860 13.607 1.00 93.25 73 LYS A O 1
ATOM 549 N N . LEU A 1 74 ? -11.860 -6.111 11.760 1.00 91.56 74 LEU A N 1
ATOM 550 C CA . LEU A 1 74 ? -13.306 -6.295 11.920 1.00 91.56 74 LEU A CA 1
ATOM 551 C C . LEU A 1 74 ? -13.681 -6.980 13.244 1.00 91.56 74 LEU A C 1
ATOM 553 O O . LEU A 1 74 ? -14.786 -6.782 13.732 1.00 91.56 74 LEU A O 1
ATOM 557 N N . ALA A 1 75 ? -12.761 -7.729 13.861 1.00 91.69 75 ALA A N 1
ATOM 558 C CA . ALA A 1 75 ? -12.974 -8.327 15.180 1.00 91.69 75 ALA A CA 1
ATOM 559 C C . ALA A 1 75 ? -13.011 -7.299 16.330 1.00 91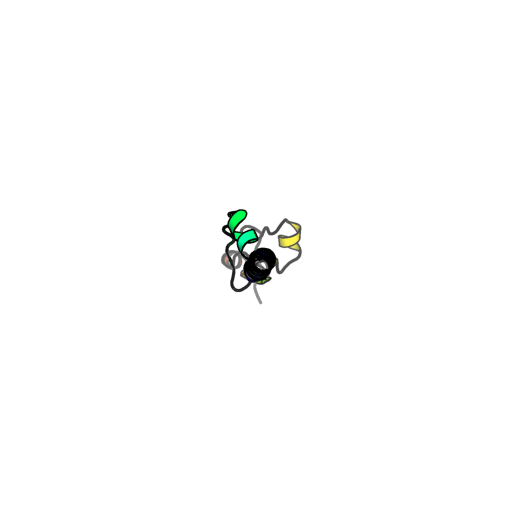.69 75 ALA A C 1
ATOM 561 O O . ALA A 1 75 ? -13.420 -7.644 17.434 1.00 91.69 75 ALA A O 1
ATOM 562 N N . PHE A 1 76 ? -12.573 -6.062 16.082 1.00 91.56 76 PHE A N 1
ATOM 563 C CA . PHE A 1 76 ? -12.496 -4.975 17.063 1.00 91.56 76 PHE A CA 1
ATOM 564 C C . PHE A 1 76 ? -13.484 -3.840 16.762 1.00 91.56 76 PHE A C 1
ATOM 566 O O . PHE A 1 76 ? -13.304 -2.730 17.254 1.00 91.56 76 PHE A O 1
ATOM 573 N N . VAL A 1 77 ? -14.488 -4.080 15.912 1.00 91.56 77 VAL A N 1
ATOM 574 C CA . VAL A 1 77 ? -15.561 -3.107 15.665 1.00 91.56 77 VAL A CA 1
ATOM 575 C C . VAL A 1 77 ? -16.341 -2.913 16.966 1.00 91.56 77 VAL A C 1
ATOM 577 O O . VAL A 1 77 ? -16.835 -3.879 17.540 1.00 91.56 77 VAL A O 1
ATOM 580 N N . GLU A 1 78 ? -16.409 -1.669 17.439 1.00 86.19 78 GLU A N 1
ATOM 581 C CA . GLU A 1 78 ? -17.116 -1.305 18.676 1.00 86.19 78 GLU A CA 1
ATOM 582 C C . GLU A 1 78 ? -18.632 -1.163 18.460 1.00 86.19 78 GLU A C 1
ATO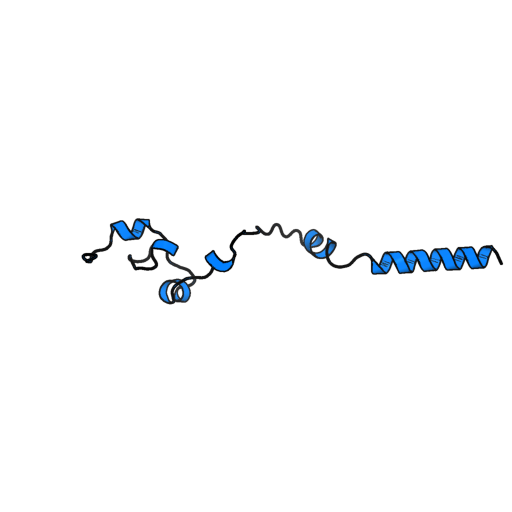M 584 O O . GLU A 1 78 ? -19.408 -1.359 19.393 1.00 86.19 78 GLU A O 1
ATOM 589 N N . ASP A 1 79 ? -19.049 -0.855 17.230 1.00 80.44 79 ASP A N 1
ATOM 590 C CA . ASP A 1 79 ? -20.451 -0.665 16.865 1.00 80.44 79 ASP A CA 1
ATOM 591 C C . ASP A 1 79 ? -21.166 -2.006 16.613 1.00 80.44 79 ASP A C 1
ATOM 593 O O . ASP A 1 79 ? -20.609 -2.932 16.015 1.00 80.44 79 ASP A O 1
ATOM 597 N N . GLU A 1 80 ? -22.438 -2.108 17.012 1.00 73.81 80 GLU A N 1
ATOM 598 C CA . GLU A 1 80 ? -23.283 -3.234 16.604 1.00 73.81 80 GLU A CA 1
ATOM 599 C C . GLU A 1 80 ? -23.492 -3.191 15.083 1.00 73.81 80 GLU A C 1
ATOM 601 O O . GLU A 1 80 ? -24.118 -2.281 14.541 1.00 73.81 80 GLU A O 1
ATOM 606 N N . LEU A 1 81 ? -22.955 -4.191 14.381 1.00 66.12 81 LEU A N 1
ATOM 607 C CA . LEU A 1 81 ? -23.211 -4.414 12.960 1.00 66.12 81 LEU A CA 1
ATOM 608 C C . LEU A 1 81 ? -24.639 -4.967 12.802 1.00 66.12 81 LEU A C 1
ATOM 610 O O . LEU A 1 81 ? -24.837 -6.183 12.842 1.00 66.12 81 LEU A O 1
ATOM 614 N N . GLY A 1 82 ? -25.622 -4.068 12.673 1.00 53.72 82 GLY A N 1
ATOM 615 C CA . GLY A 1 82 ? -27.053 -4.363 12.517 1.00 53.72 82 GLY A CA 1
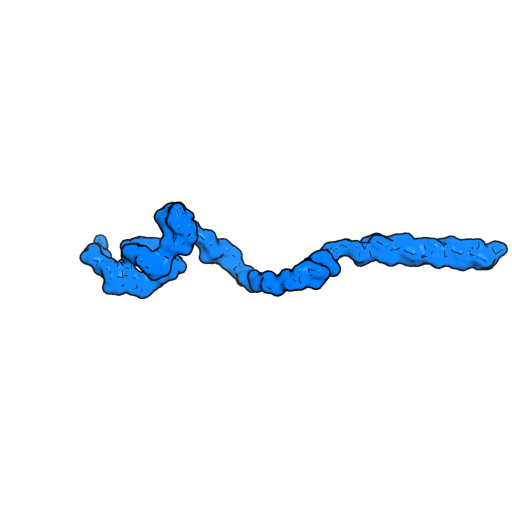ATOM 616 C C . GLY A 1 82 ? -27.699 -3.582 11.384 1.00 53.72 82 GLY A C 1
ATOM 617 O O . GLY A 1 82 ? -27.617 -2.335 11.412 1.00 53.72 82 GLY A O 1
#

Sequence (82 aa):
MKKIVLASLFFACIYFHGVSQTLSEKFQRIGLNTITTAVPFMLIAPDSRAGGMGDVGAATSPDGNSIHWNPSKLAFVEDELG

pLDDT: mean 81.41, std 12.65, range [53.72, 94.56]

Foldseek 3Di:
DVVVVVVVVVVVVVVVVVVPDDDPVVVVVVVDPDDDDPDVCLQDQPDPPCVVVVNDDQPDQDDPSCVSRPVVNVVVDPDPPD

Radius of gyration: 28.82 Å; chains: 1; bounding box: 60×21×80 Å